Protein AF-A0A7G5SZN4-F1 (afdb_monomer_lite)

Structure (mmCIF, N/CA/C/O backbone):
data_AF-A0A7G5SZN4-F1
#
_entry.id   AF-A0A7G5SZN4-F1
#
loop_
_atom_site.group_PDB
_atom_site.id
_atom_site.type_symbol
_atom_site.label_atom_id
_atom_site.label_alt_id
_atom_site.label_comp_id
_atom_site.label_asym_id
_atom_site.label_entity_id
_atom_site.label_seq_id
_atom_site.pdbx_PDB_ins_code
_atom_site.Cartn_x
_atom_site.Cartn_y
_atom_site.Cartn_z
_atom_site.occupancy
_atom_site.B_iso_or_equiv
_atom_site.auth_seq_id
_atom_site.auth_comp_id
_atom_site.auth_asym_id
_atom_site.auth_atom_id
_atom_site.pdbx_PDB_model_num
ATOM 1 N N . SER A 1 1 ? 17.970 10.956 -17.858 1.00 65.06 1 SER A N 1
ATOM 2 C CA . SER A 1 1 ? 18.977 9.933 -18.195 1.00 65.06 1 SER A CA 1
ATOM 3 C C . SER A 1 1 ? 20.282 10.380 -17.574 1.00 65.06 1 SER A C 1
ATOM 5 O O . SER A 1 1 ? 20.604 11.542 -17.755 1.00 65.06 1 SER A O 1
ATOM 7 N N . SER A 1 2 ? 20.970 9.532 -16.807 1.00 74.62 2 SER A N 1
ATOM 8 C CA . SER A 1 2 ? 22.277 9.851 -16.200 1.00 74.62 2 SER A CA 1
ATOM 9 C C . SER A 1 2 ? 23.461 9.534 -17.122 1.00 74.62 2 SER A C 1
ATOM 11 O O . SER A 1 2 ? 24.607 9.801 -16.776 1.00 74.62 2 SER A O 1
ATOM 13 N N . TYR A 1 3 ? 23.200 8.924 -18.281 1.00 72.00 3 TYR A N 1
ATOM 14 C CA . TYR A 1 3 ? 24.235 8.591 -19.251 1.00 72.00 3 TYR A CA 1
ATOM 15 C C . TYR A 1 3 ? 24.821 9.881 -19.834 1.00 72.00 3 TYR A C 1
ATOM 17 O O . TYR A 1 3 ? 24.087 10.671 -20.426 1.00 72.00 3 TYR A O 1
ATOM 25 N N . ASN A 1 4 ? 26.129 10.071 -19.648 1.00 81.44 4 ASN A N 1
ATOM 26 C CA . ASN A 1 4 ? 26.887 11.265 -20.030 1.00 81.44 4 ASN A CA 1
ATOM 27 C C . ASN A 1 4 ? 26.459 12.575 -19.335 1.00 81.44 4 ASN A C 1
ATOM 29 O O . ASN A 1 4 ? 26.754 13.648 -19.857 1.00 81.44 4 ASN A O 1
ATOM 33 N N . ASP A 1 5 ? 25.791 12.520 -18.176 1.00 85.62 5 ASP A N 1
ATOM 34 C CA . ASP A 1 5 ? 25.550 13.729 -17.373 1.00 85.62 5 ASP A CA 1
ATOM 35 C C . ASP A 1 5 ? 26.858 14.141 -16.666 1.00 85.62 5 ASP A C 1
ATOM 37 O O . ASP A 1 5 ? 27.410 13.337 -15.910 1.00 85.62 5 ASP A O 1
ATOM 41 N N . PRO A 1 6 ? 27.393 15.353 -16.911 1.00 84.56 6 PRO A N 1
ATOM 42 C CA . PRO A 1 6 ? 28.635 15.809 -16.289 1.00 84.56 6 PRO A CA 1
ATOM 43 C C . PRO A 1 6 ? 28.465 16.187 -14.810 1.00 84.56 6 PRO A C 1
ATOM 45 O O . PRO A 1 6 ? 29.461 16.398 -14.118 1.00 84.56 6 PRO A O 1
ATOM 48 N N . ASN A 1 7 ? 27.229 16.301 -14.318 1.00 88.31 7 ASN A N 1
ATOM 49 C CA . ASN A 1 7 ? 26.959 16.656 -12.932 1.00 88.31 7 ASN A CA 1
ATOM 50 C C . ASN A 1 7 ? 26.901 15.408 -12.041 1.00 88.31 7 ASN A C 1
ATOM 52 O O . ASN A 1 7 ? 26.382 14.369 -12.460 1.00 88.31 7 ASN A O 1
ATOM 56 N N . PRO A 1 8 ? 27.353 15.499 -10.777 1.00 84.44 8 PRO A N 1
ATOM 57 C CA . PRO A 1 8 ? 27.137 14.424 -9.824 1.00 84.44 8 PRO A CA 1
ATOM 58 C C . PRO A 1 8 ? 25.629 14.182 -9.631 1.00 84.44 8 PRO A C 1
ATOM 60 O O . PRO A 1 8 ? 24.839 15.135 -9.597 1.00 84.44 8 PRO A O 1
ATOM 63 N N . PRO A 1 9 ? 25.200 12.917 -9.493 1.00 86.06 9 PRO A N 1
ATOM 64 C CA . PRO A 1 9 ? 23.789 12.596 -9.373 1.00 86.06 9 PRO A CA 1
ATOM 65 C C . PRO A 1 9 ? 23.222 13.131 -8.052 1.00 86.06 9 PRO A C 1
ATOM 67 O O . PRO A 1 9 ? 23.796 12.936 -6.984 1.00 86.06 9 PRO A O 1
ATOM 70 N N . LYS A 1 10 ? 22.052 13.778 -8.120 1.00 87.44 10 LYS A N 1
ATOM 71 C CA . LYS A 1 10 ? 21.342 14.313 -6.939 1.00 87.44 10 LYS A CA 1
ATOM 72 C C . LYS A 1 10 ? 20.727 13.224 -6.049 1.00 87.44 10 LYS A C 1
ATOM 74 O O . LYS A 1 10 ? 20.348 13.500 -4.918 1.00 87.44 10 LYS A O 1
ATOM 79 N N . ALA A 1 11 ? 20.581 12.014 -6.582 1.00 88.31 11 ALA A N 1
ATOM 80 C CA . ALA A 1 11 ? 20.027 10.843 -5.915 1.00 88.31 11 ALA A CA 1
ATOM 81 C C . ALA A 1 11 ? 20.602 9.569 -6.548 1.00 88.31 11 ALA A C 1
ATOM 83 O O . ALA A 1 11 ? 21.192 9.612 -7.628 1.00 88.31 11 ALA A O 1
ATOM 84 N N . THR A 1 12 ? 20.401 8.422 -5.904 1.00 89.06 12 THR A N 1
ATOM 85 C CA . THR A 1 12 ? 20.842 7.123 -6.422 1.00 89.06 12 THR A CA 1
ATOM 86 C C . THR A 1 12 ? 20.302 6.857 -7.831 1.00 89.06 12 THR A C 1
ATOM 88 O O . THR A 1 12 ? 19.106 6.971 -8.094 1.00 89.06 12 THR A O 1
ATOM 91 N N . ILE A 1 13 ? 21.190 6.455 -8.741 1.00 90.06 13 ILE A N 1
ATOM 92 C CA . ILE A 1 13 ? 20.840 6.084 -10.117 1.00 90.06 13 ILE A CA 1
ATOM 93 C C . ILE A 1 13 ? 20.225 4.679 -10.104 1.00 90.06 13 ILE A C 1
ATOM 95 O O . ILE A 1 13 ? 20.931 3.679 -9.975 1.00 90.06 13 ILE A O 1
ATOM 99 N N . LEU A 1 14 ? 18.902 4.591 -10.249 1.00 91.00 14 LEU A N 1
ATOM 100 C CA . LEU A 1 14 ? 18.176 3.315 -10.220 1.00 91.00 14 LEU A CA 1
ATOM 101 C C . LEU A 1 14 ? 18.198 2.581 -11.572 1.00 91.00 14 LEU A C 1
ATOM 103 O O . LEU A 1 14 ? 18.066 1.359 -11.616 1.00 91.00 14 LEU A O 1
ATOM 107 N N . GLN A 1 15 ? 18.401 3.305 -12.678 1.00 90.31 15 GLN A N 1
ATOM 108 C CA . GLN A 1 15 ? 18.272 2.801 -14.051 1.00 90.31 15 GLN A CA 1
ATOM 109 C C . GLN A 1 15 ? 19.185 1.601 -14.326 1.00 90.31 15 GLN A C 1
ATOM 111 O O . GLN A 1 15 ? 18.737 0.611 -14.897 1.00 90.31 15 GLN A O 1
ATOM 116 N N . THR A 1 16 ? 20.440 1.646 -13.872 1.00 90.25 16 THR A N 1
ATOM 117 C CA . THR A 1 16 ? 21.401 0.550 -14.069 1.00 90.25 16 THR A CA 1
ATOM 118 C C . THR A 1 16 ? 20.934 -0.739 -13.398 1.00 90.25 16 THR A C 1
ATOM 120 O O . THR A 1 16 ? 21.020 -1.811 -13.996 1.00 90.25 16 THR A O 1
ATOM 123 N N . ALA A 1 17 ? 20.399 -0.654 -12.176 1.00 92.88 17 ALA A N 1
ATOM 124 C CA . ALA A 1 17 ? 19.894 -1.820 -11.456 1.00 92.88 17 ALA A CA 1
ATOM 125 C C . ALA A 1 17 ? 18.619 -2.365 -12.110 1.00 92.88 17 ALA A C 1
ATOM 127 O O . ALA A 1 17 ? 18.483 -3.577 -12.253 1.00 92.88 17 ALA A O 1
ATOM 128 N N . ILE A 1 18 ? 17.729 -1.475 -12.557 1.00 94.88 18 ILE A N 1
ATOM 129 C CA . ILE A 1 18 ? 16.500 -1.845 -13.265 1.00 94.88 18 ILE A CA 1
ATOM 130 C C . ILE A 1 18 ? 16.830 -2.611 -14.549 1.00 94.88 18 ILE A C 1
ATOM 132 O O . ILE A 1 18 ? 16.278 -3.681 -14.770 1.00 94.88 18 ILE A O 1
ATOM 136 N N . VAL A 1 19 ? 17.762 -2.114 -15.366 1.00 93.31 19 VAL A N 1
ATOM 137 C CA . VAL A 1 19 ? 18.126 -2.757 -16.639 1.00 93.31 19 VAL A CA 1
ATOM 138 C C . VAL A 1 19 ? 18.896 -4.056 -16.414 1.00 93.31 19 VAL A C 1
ATOM 140 O O . VAL A 1 19 ? 18.513 -5.093 -16.947 1.00 93.31 19 VAL A O 1
ATOM 143 N N . SER A 1 20 ? 19.960 -4.028 -15.606 1.00 96.06 20 SER A N 1
ATOM 144 C CA . SER A 1 20 ? 20.829 -5.203 -15.419 1.00 96.06 20 SER A CA 1
ATOM 145 C C . SER A 1 20 ? 20.118 -6.378 -14.748 1.00 96.06 20 SER A C 1
ATOM 147 O O . SER A 1 20 ? 20.424 -7.526 -15.055 1.00 96.06 20 SER A O 1
ATOM 149 N N . LYS A 1 21 ? 19.151 -6.101 -13.864 1.00 96.62 21 LYS A N 1
ATOM 150 C CA . LYS A 1 21 ? 18.342 -7.121 -13.184 1.00 96.62 21 LYS A CA 1
ATOM 151 C C . LYS A 1 21 ? 16.965 -7.327 -13.820 1.00 96.62 21 LYS A C 1
ATOM 153 O O . LYS A 1 21 ? 16.172 -8.082 -13.270 1.00 96.62 21 LYS A O 1
ATOM 158 N N . GLN A 1 22 ? 16.677 -6.655 -14.938 1.00 95.69 22 GLN A N 1
ATOM 159 C CA . GLN A 1 22 ? 15.397 -6.737 -15.653 1.00 95.69 22 GLN A CA 1
ATOM 160 C C . GLN A 1 22 ? 14.177 -6.475 -14.745 1.00 95.69 22 GLN A C 1
ATOM 162 O O . GLN A 1 22 ? 13.177 -7.188 -14.785 1.00 95.69 22 GLN A O 1
ATOM 167 N N . LEU A 1 23 ? 14.265 -5.457 -13.885 1.00 97.00 23 LEU A N 1
ATOM 168 C CA . LEU A 1 23 ? 13.200 -5.114 -12.941 1.00 97.00 23 LEU A CA 1
ATOM 169 C C . LEU A 1 23 ? 12.042 -4.395 -13.645 1.00 97.00 23 LEU A C 1
ATOM 171 O O . LEU A 1 23 ? 12.247 -3.615 -14.576 1.00 97.00 23 LEU A O 1
ATOM 175 N N . LYS A 1 24 ? 10.823 -4.591 -13.132 1.00 95.81 24 LYS A N 1
ATOM 176 C CA . LYS A 1 24 ? 9.623 -3.853 -13.543 1.00 95.81 24 LYS A CA 1
ATOM 177 C C . LYS A 1 24 ? 9.296 -2.769 -12.518 1.00 95.81 24 LYS A C 1
ATOM 179 O O . LYS A 1 24 ? 9.218 -3.049 -11.326 1.00 95.81 24 LYS A O 1
ATOM 184 N N . ILE A 1 25 ? 9.062 -1.549 -12.998 1.00 94.75 25 ILE A N 1
ATOM 185 C CA . ILE A 1 25 ? 8.503 -0.451 -12.201 1.00 94.75 25 ILE A CA 1
ATOM 186 C C . ILE A 1 25 ? 7.139 -0.109 -12.779 1.00 94.75 25 ILE A C 1
ATOM 188 O O . ILE A 1 25 ? 7.027 0.214 -13.960 1.00 9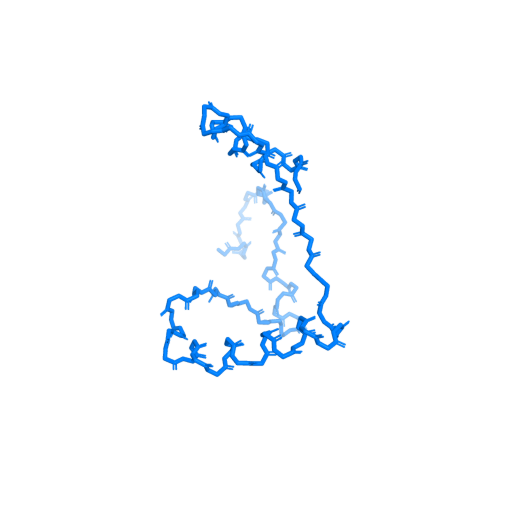4.75 25 ILE A O 1
ATOM 192 N N . GLU A 1 26 ? 6.105 -0.185 -11.948 1.00 95.88 26 GLU A N 1
ATOM 193 C CA . GLU A 1 26 ? 4.732 0.080 -12.355 1.00 95.88 26 GLU A CA 1
ATOM 194 C C . GLU A 1 26 ? 4.008 0.901 -11.291 1.00 95.88 26 GLU A C 1
ATOM 196 O O . GLU A 1 26 ? 3.995 0.548 -10.114 1.00 95.88 26 GLU A O 1
ATOM 201 N N . GLY A 1 27 ? 3.395 2.005 -11.721 1.00 96.75 27 GLY A N 1
ATOM 202 C CA . GLY A 1 27 ? 2.482 2.769 -10.882 1.00 96.75 27 GLY A CA 1
ATOM 203 C C . GLY A 1 27 ? 1.149 2.040 -10.731 1.00 96.75 27 GLY A C 1
ATOM 204 O O . GLY A 1 27 ? 0.565 1.583 -11.719 1.00 96.75 27 GLY A O 1
ATOM 205 N N . PHE A 1 28 ? 0.648 1.987 -9.501 1.00 97.06 28 PHE A N 1
ATOM 206 C CA . PHE A 1 28 ? -0.606 1.335 -9.149 1.00 97.06 28 PHE A CA 1
ATOM 207 C C . PHE A 1 28 ? -1.597 2.367 -8.601 1.00 97.06 28 PHE A C 1
ATOM 209 O O . PHE A 1 28 ? -1.300 3.066 -7.637 1.00 97.06 28 PHE A O 1
ATOM 216 N N . LEU A 1 29 ? -2.777 2.465 -9.217 1.00 97.06 29 LEU A N 1
ATOM 217 C CA . LEU A 1 29 ? -3.881 3.313 -8.766 1.00 97.06 29 LEU A CA 1
ATOM 218 C C . LEU A 1 29 ? -5.131 2.456 -8.570 1.00 97.06 29 LEU A C 1
ATOM 220 O O . LEU A 1 29 ? -5.666 1.951 -9.553 1.00 97.06 29 LEU A O 1
ATOM 224 N N . VAL A 1 30 ? -5.624 2.345 -7.333 1.00 95.88 30 VAL A N 1
ATOM 225 C CA . VAL A 1 30 ? -6.811 1.534 -6.985 1.00 95.88 30 VAL A CA 1
ATOM 226 C C . VAL A 1 30 ? -7.999 1.758 -7.940 1.00 95.88 30 VAL A C 1
ATOM 228 O O . VAL A 1 30 ? -8.549 0.761 -8.407 1.00 95.88 30 VAL A O 1
ATOM 231 N N . PRO A 1 31 ? -8.359 3.001 -8.338 1.00 97.38 31 PRO A N 1
ATOM 232 C CA . PRO A 1 31 ? -9.501 3.225 -9.228 1.00 97.38 31 PRO A CA 1
ATOM 233 C C . PRO A 1 31 ? -9.396 2.550 -10.604 1.00 97.38 31 PRO A C 1
ATOM 235 O O . PRO A 1 31 ? -10.421 2.324 -11.240 1.00 97.38 31 PRO A O 1
ATOM 238 N N . ARG A 1 32 ? -8.186 2.200 -11.074 1.00 97.88 32 ARG A N 1
ATOM 239 C CA . ARG A 1 32 ? -7.982 1.488 -12.349 1.00 97.88 32 ARG A CA 1
ATOM 240 C C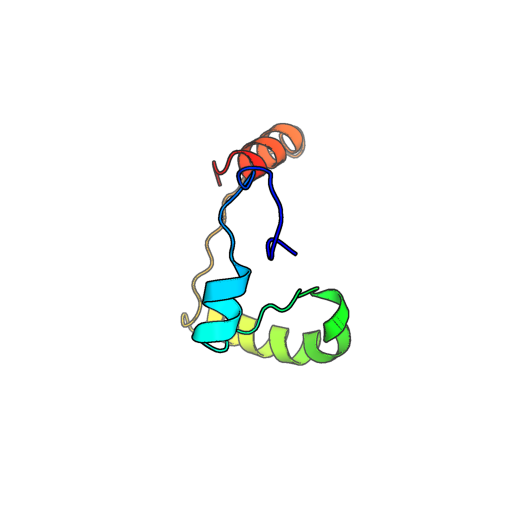 . ARG A 1 32 ? -8.631 0.094 -12.354 1.00 97.88 32 ARG A C 1
ATOM 242 O O . ARG A 1 32 ? -8.947 -0.393 -13.430 1.00 97.88 32 ARG A O 1
ATOM 249 N N . TRP A 1 33 ? -8.836 -0.519 -11.185 1.00 96.56 33 TRP A N 1
ATOM 250 C CA . TRP A 1 33 ? -9.389 -1.873 -11.019 1.00 96.56 33 TRP A CA 1
ATOM 251 C C . TRP A 1 33 ? -10.732 -1.879 -10.280 1.00 96.56 33 TRP A C 1
ATOM 253 O O . TRP A 1 33 ? -11.054 -2.826 -9.564 1.00 96.56 33 TRP A O 1
ATOM 263 N N . ALA A 1 34 ? -11.512 -0.803 -10.407 1.00 97.31 34 ALA A N 1
ATOM 264 C CA . ALA A 1 34 ? -12.810 -0.693 -9.742 1.00 97.31 34 ALA A CA 1
ATOM 265 C C . ALA A 1 34 ? -13.787 -1.822 -10.137 1.00 97.31 34 ALA A C 1
ATOM 267 O O . ALA A 1 34 ? -14.602 -2.247 -9.323 1.00 97.31 34 ALA A O 1
ATOM 268 N N . ASP A 1 35 ? -13.669 -2.352 -11.356 1.00 97.62 35 ASP A N 1
ATOM 269 C CA . ASP A 1 35 ? -14.422 -3.502 -11.870 1.00 97.62 35 ASP A CA 1
ATOM 270 C C . ASP A 1 35 ? -14.136 -4.809 -11.112 1.00 97.62 35 ASP A C 1
ATOM 272 O O . ASP A 1 35 ? -15.007 -5.672 -11.012 1.00 97.62 35 ASP A O 1
ATOM 276 N N . ARG A 1 36 ? -12.944 -4.934 -10.519 1.00 97.31 36 ARG A N 1
ATOM 277 C CA . ARG A 1 36 ? -12.534 -6.084 -9.696 1.00 97.31 36 ARG A CA 1
ATOM 278 C C . ARG A 1 36 ? -12.820 -5.913 -8.207 1.00 97.31 36 ARG A C 1
ATOM 280 O O . ARG A 1 36 ? -12.539 -6.815 -7.419 1.00 97.31 36 ARG A O 1
ATOM 287 N N . TRP A 1 37 ? -13.390 -4.781 -7.798 1.00 97.00 37 TRP A N 1
ATOM 288 C CA . TRP A 1 37 ? -13.708 -4.525 -6.395 1.00 97.00 37 TRP A CA 1
ATOM 289 C C . TRP A 1 37 ? -14.605 -5.602 -5.756 1.00 97.00 37 TRP A C 1
ATOM 291 O O . TRP A 1 37 ? -14.279 -6.037 -4.651 1.00 97.00 37 TRP A O 1
ATOM 301 N N . PRO A 1 38 ? -15.683 -6.095 -6.409 1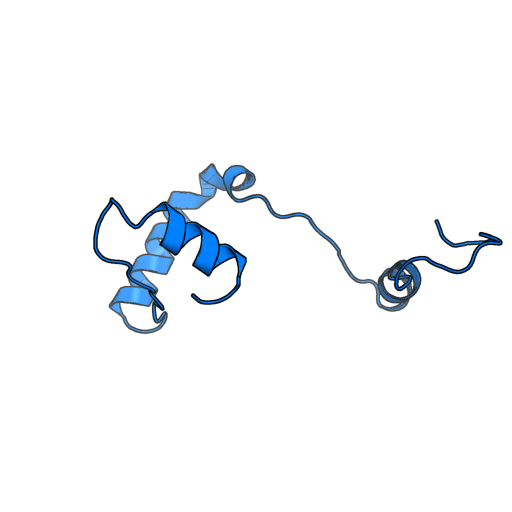.00 97.94 38 PRO A N 1
ATOM 302 C CA . PRO A 1 38 ? -16.550 -7.108 -5.801 1.00 97.94 38 PRO A CA 1
ATOM 303 C C . PRO A 1 38 ? -15.833 -8.435 -5.516 1.00 97.94 38 PRO A C 1
ATOM 305 O O . PRO A 1 38 ? -16.068 -9.043 -4.475 1.00 97.94 38 PRO A O 1
ATOM 308 N N . GLU A 1 39 ? -14.943 -8.856 -6.421 1.00 97.94 39 GLU A N 1
ATOM 309 C CA . GLU A 1 39 ? -14.093 -10.045 -6.266 1.00 97.94 39 GLU A CA 1
ATOM 310 C C . GLU A 1 39 ? -13.179 -9.883 -5.044 1.00 97.94 39 GLU A C 1
ATOM 312 O O . GLU A 1 39 ? -13.233 -10.680 -4.108 1.00 97.94 39 GLU A O 1
ATOM 317 N N . ALA A 1 40 ? -12.403 -8.795 -5.018 1.00 97.00 40 ALA A N 1
ATOM 318 C CA . ALA A 1 40 ? -11.455 -8.524 -3.944 1.00 97.00 40 ALA A CA 1
ATOM 319 C C . ALA A 1 40 ? -12.146 -8.403 -2.578 1.00 97.00 40 ALA A C 1
ATOM 321 O O . ALA A 1 40 ? -11.658 -8.937 -1.585 1.00 97.00 40 ALA A O 1
ATOM 322 N N . PHE A 1 41 ? -13.295 -7.727 -2.516 1.00 97.44 41 PHE A N 1
ATOM 323 C CA . PHE A 1 41 ? -14.034 -7.547 -1.271 1.00 97.44 41 PHE A CA 1
ATOM 324 C C . PHE A 1 41 ? -14.516 -8.882 -0.686 1.00 97.44 41 PHE A C 1
ATOM 326 O O . PHE A 1 41 ? -14.367 -9.110 0.515 1.00 97.44 41 PHE A O 1
ATOM 333 N N . ALA A 1 42 ? -15.050 -9.778 -1.524 1.00 98.19 42 ALA A N 1
ATOM 334 C CA . ALA A 1 42 ? -15.528 -11.086 -1.080 1.00 98.19 42 ALA A CA 1
ATOM 335 C C . ALA A 1 42 ? -14.398 -11.930 -0.461 1.00 98.19 42 ALA A C 1
ATOM 337 O O . ALA A 1 42 ? -14.575 -12.515 0.613 1.00 98.19 42 ALA A O 1
ATOM 338 N N . ASP A 1 43 ? -13.227 -11.943 -1.100 1.00 97.94 43 ASP A N 1
ATOM 339 C CA . ASP A 1 43 ? -12.061 -12.682 -0.615 1.00 97.94 43 ASP A CA 1
ATOM 340 C C . ASP A 1 43 ? -11.475 -12.072 0.665 1.00 97.94 43 ASP A C 1
ATOM 342 O O . ASP A 1 43 ? -11.221 -12.794 1.632 1.00 97.94 43 ASP A O 1
ATOM 346 N N . LEU A 1 44 ? -11.326 -10.743 0.721 1.00 97.62 44 LEU A N 1
ATOM 347 C CA . LEU A 1 44 ? -10.788 -10.046 1.894 1.00 97.62 44 LEU A CA 1
ATOM 348 C C . LEU A 1 44 ? -11.663 -10.257 3.136 1.00 97.62 44 LEU A C 1
ATOM 350 O O . LEU A 1 44 ? -11.138 -10.584 4.200 1.00 97.62 44 LEU A O 1
ATOM 354 N N . VAL A 1 45 ? -12.989 -10.132 3.010 1.00 97.56 45 VAL A N 1
ATOM 355 C CA . VAL A 1 45 ? -13.921 -10.380 4.125 1.00 97.56 45 VAL A CA 1
ATOM 356 C C . VAL A 1 45 ? -13.802 -11.818 4.616 1.00 97.56 45 VAL A C 1
ATOM 358 O O . VAL A 1 45 ? -13.715 -12.055 5.822 1.00 97.56 45 VAL A O 1
ATOM 361 N N . LYS A 1 46 ? -13.747 -12.787 3.696 1.00 98.25 46 LYS A N 1
ATOM 362 C CA . LYS A 1 46 ? -13.561 -14.197 4.048 1.00 98.25 46 LYS A CA 1
ATOM 363 C C . LYS A 1 46 ? -12.268 -14.406 4.838 1.00 98.25 46 LYS A C 1
ATOM 365 O O . LYS A 1 46 ? -12.307 -15.094 5.857 1.00 98.25 46 LYS A O 1
ATOM 370 N N . TRP A 1 47 ? -11.158 -13.812 4.398 1.00 98.38 47 TRP A N 1
ATOM 371 C CA . TRP A 1 47 ? -9.866 -13.931 5.078 1.00 98.38 47 TRP A CA 1
ATOM 372 C C . TRP A 1 47 ? -9.845 -13.266 6.455 1.00 98.38 47 TRP A C 1
ATOM 374 O O . TRP A 1 47 ? -9.201 -13.778 7.367 1.00 98.38 47 TRP A O 1
ATOM 384 N N . ILE A 1 48 ? -10.554 -12.151 6.633 1.00 97.50 48 ILE A N 1
ATOM 385 C CA . ILE A 1 48 ? -10.689 -11.508 7.947 1.00 97.50 48 ILE A CA 1
ATOM 386 C C . ILE A 1 48 ? -11.479 -12.419 8.892 1.00 97.50 48 ILE A C 1
ATOM 388 O O . ILE A 1 48 ? -11.012 -12.741 9.983 1.00 97.50 48 ILE A O 1
ATOM 392 N N . LEU A 1 49 ? -12.651 -12.894 8.458 1.00 97.19 49 LEU A N 1
ATOM 393 C CA . LEU A 1 49 ? -13.549 -13.697 9.296 1.00 97.19 49 LEU A CA 1
ATOM 394 C C . LEU A 1 49 ? -12.951 -15.047 9.703 1.00 97.19 49 LEU A C 1
ATOM 396 O O . LEU A 1 49 ? -13.222 -15.533 10.798 1.00 97.19 49 LEU A O 1
ATOM 400 N N . ASN A 1 50 ? -12.148 -15.664 8.836 1.00 97.38 50 ASN A N 1
ATOM 401 C CA . ASN A 1 50 ? -11.507 -16.945 9.130 1.00 97.38 50 ASN A CA 1
ATOM 402 C C . ASN A 1 50 ? -10.102 -16.808 9.753 1.00 97.38 50 ASN A C 1
ATOM 404 O O . ASN A 1 50 ? -9.439 -17.819 9.986 1.00 97.38 50 ASN A O 1
ATOM 408 N N . GLY A 1 51 ? -9.646 -15.578 10.018 1.00 96.56 51 GLY A N 1
ATOM 409 C CA . GLY A 1 51 ? -8.372 -15.288 10.675 1.00 96.56 51 GLY A CA 1
ATOM 410 C C . GLY A 1 51 ? -7.123 -15.436 9.798 1.00 96.56 51 GLY A C 1
ATOM 411 O O . GLY A 1 51 ? -6.013 -15.335 10.322 1.00 96.56 51 GLY A O 1
ATOM 412 N N . GLN A 1 52 ? -7.267 -15.658 8.487 1.00 97.69 52 GLN A N 1
ATOM 413 C CA . GLN A 1 52 ? -6.144 -15.653 7.540 1.00 97.69 52 GLN A CA 1
ATOM 414 C C . GLN A 1 52 ? -5.559 -14.248 7.334 1.00 97.69 52 GLN A C 1
ATOM 416 O O . GLN A 1 52 ? -4.370 -14.121 7.045 1.00 97.69 52 GLN A O 1
ATOM 421 N N . LEU A 1 53 ? -6.374 -13.204 7.506 1.00 97.31 53 LEU A N 1
ATOM 422 C CA . LEU A 1 53 ? -5.972 -11.803 7.446 1.00 97.31 53 LEU A CA 1
ATOM 423 C C . LEU A 1 53 ? -6.270 -11.123 8.788 1.00 97.31 53 LEU A C 1
ATOM 425 O O . LEU A 1 53 ? -7.417 -11.072 9.223 1.00 97.31 53 LEU A O 1
ATOM 429 N N . LYS A 1 54 ? -5.234 -10.590 9.445 1.00 95.50 54 LYS A N 1
ATOM 430 C CA . LYS A 1 54 ? -5.369 -9.802 10.680 1.00 95.50 54 LYS A CA 1
ATOM 431 C C . LYS A 1 54 ? -5.368 -8.317 10.342 1.00 95.50 54 LYS A C 1
ATOM 433 O O . LYS A 1 54 ? -4.442 -7.854 9.678 1.00 95.50 54 LYS A O 1
ATOM 438 N N . THR A 1 55 ? -6.369 -7.583 10.813 1.00 93.06 55 THR A N 1
ATOM 439 C CA . THR A 1 55 ? -6.421 -6.125 10.678 1.00 93.06 55 THR A CA 1
ATOM 440 C C . THR A 1 55 ? -5.586 -5.467 11.775 1.00 93.06 55 THR A C 1
ATOM 442 O O . THR A 1 55 ? -5.542 -5.938 12.912 1.00 93.06 55 THR A O 1
ATOM 445 N N . GLN A 1 56 ? -4.874 -4.402 11.416 1.00 93.12 56 GLN A N 1
ATOM 446 C CA . GLN A 1 56 ? -4.228 -3.499 12.364 1.00 93.12 56 GLN A CA 1
ATOM 447 C C . GLN A 1 56 ? -4.893 -2.144 12.200 1.00 93.12 56 GLN A C 1
ATOM 449 O O . GLN A 1 56 ? -4.961 -1.620 11.089 1.00 93.12 56 GLN A O 1
ATOM 454 N N . GLU A 1 57 ? -5.423 -1.619 13.294 1.00 93.50 57 GLU A N 1
ATOM 455 C CA . GLU A 1 57 ? -6.187 -0.382 13.303 1.00 93.50 57 GLU A CA 1
ATOM 456 C C . GLU A 1 57 ? -5.618 0.521 14.391 1.00 93.50 57 GLU A C 1
ATOM 458 O O . GLU A 1 57 ? -5.475 0.108 15.543 1.00 93.50 57 GLU A O 1
ATOM 463 N N . HIS A 1 58 ? -5.295 1.756 14.016 1.00 94.12 58 HIS A N 1
ATOM 464 C CA . HIS A 1 58 ? -5.048 2.837 14.957 1.00 94.12 58 HIS A CA 1
ATOM 465 C C . HIS A 1 58 ? -6.327 3.672 15.053 1.00 94.12 58 HIS A C 1
ATOM 467 O O . HIS A 1 58 ? -6.810 4.181 14.040 1.00 94.12 58 HIS A O 1
ATOM 473 N N . VAL A 1 59 ? -6.889 3.804 16.257 1.00 94.50 59 VAL A N 1
ATOM 474 C CA . VAL A 1 59 ? -8.162 4.502 16.478 1.00 94.50 59 VAL A CA 1
ATOM 475 C C . VAL A 1 59 ? -7.924 5.778 17.273 1.00 94.50 59 VAL A C 1
ATOM 477 O O . VAL A 1 59 ? -7.505 5.734 18.428 1.00 94.50 59 VAL A O 1
ATOM 480 N N . THR A 1 60 ? -8.248 6.920 16.667 1.00 95.12 60 THR A N 1
ATOM 481 C CA . THR A 1 60 ? -8.294 8.213 17.355 1.00 95.12 60 THR A CA 1
ATOM 482 C C . THR A 1 60 ? -9.742 8.561 17.687 1.00 95.12 60 THR A C 1
ATOM 484 O O . THR A 1 60 ? -10.569 8.747 16.796 1.00 95.12 60 THR A O 1
ATOM 487 N N . GLU A 1 61 ? -10.060 8.645 18.978 1.00 95.88 61 GLU A N 1
ATOM 488 C CA . GLU A 1 61 ? -11.406 8.987 19.444 1.00 95.88 61 GLU A CA 1
ATOM 489 C C . GLU A 1 61 ? -11.645 10.502 19.440 1.00 95.88 61 GLU A C 1
ATOM 491 O O . GLU A 1 61 ? -10.856 11.260 20.020 1.00 95.88 61 GLU A O 1
ATOM 496 N N . GLY A 1 62 ? -12.774 10.909 18.850 1.00 96.69 62 GLY A N 1
ATOM 497 C CA . GLY A 1 62 ? -13.220 12.302 18.769 1.00 96.69 62 GLY A CA 1
ATOM 498 C C . GLY A 1 62 ? -13.003 12.918 17.385 1.00 96.69 62 GLY A C 1
ATOM 499 O O . GLY A 1 62 ? -11.896 12.915 16.851 1.00 96.69 62 GLY A O 1
ATOM 500 N N . PHE A 1 63 ? -14.064 13.468 16.789 1.00 95.50 63 PHE A N 1
ATOM 501 C CA . PHE A 1 63 ? -14.001 14.100 15.461 1.00 95.50 63 PHE A CA 1
ATOM 502 C C . PHE A 1 63 ? -13.116 15.355 15.467 1.00 95.50 63 PHE A C 1
ATOM 504 O O . PHE A 1 63 ? -12.424 15.661 14.499 1.00 95.50 63 PHE A O 1
ATOM 511 N N . GLU A 1 64 ? -13.094 16.063 16.590 1.00 97.12 64 GLU A N 1
ATOM 512 C CA . GLU A 1 64 ? -12.251 17.225 16.849 1.00 97.12 64 GLU A CA 1
ATOM 513 C C . GLU A 1 64 ? -10.749 16.933 16.711 1.00 97.12 64 GLU A C 1
ATOM 515 O O . GLU A 1 64 ? -9.982 17.850 16.429 1.00 97.12 64 GLU A O 1
ATOM 520 N N . LYS A 1 65 ? -10.335 15.663 16.830 1.00 96.25 65 LYS A N 1
ATOM 521 C CA . LYS A 1 65 ? -8.936 15.228 16.701 1.00 96.25 65 LYS A CA 1
ATOM 522 C C . LYS A 1 65 ? -8.547 14.787 15.291 1.00 96.25 65 LYS A C 1
ATOM 524 O O . LYS A 1 65 ? -7.454 14.263 15.107 1.00 96.25 65 LYS A O 1
ATOM 529 N N . ILE A 1 66 ? -9.398 14.995 14.280 1.00 96.31 66 ILE A N 1
ATOM 530 C CA . ILE A 1 66 ? -9.084 14.615 12.890 1.00 96.31 66 ILE A CA 1
ATOM 531 C C . ILE A 1 66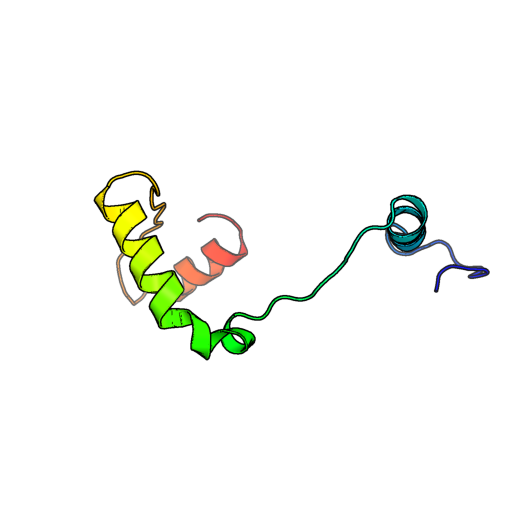 ? -7.764 15.218 12.413 1.00 96.31 66 ILE A C 1
ATOM 533 O O . ILE A 1 66 ? -7.006 14.546 11.717 1.00 96.31 66 ILE A O 1
ATOM 537 N N . PHE A 1 67 ? -7.489 16.473 12.775 1.00 96.50 67 PHE A N 1
ATOM 538 C CA 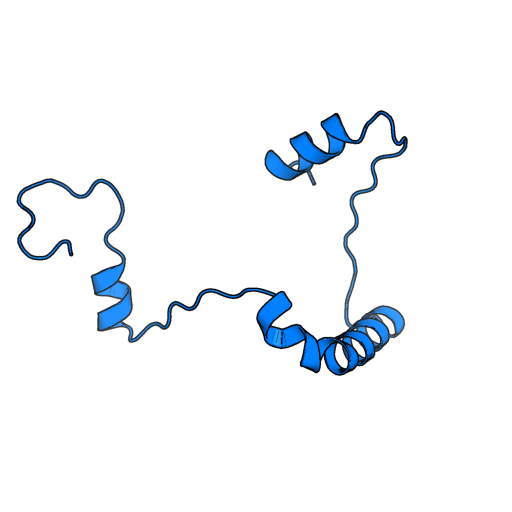. PHE A 1 67 ? -6.246 17.126 12.379 1.00 96.50 67 PHE A CA 1
ATOM 539 C C . PHE A 1 67 ? -5.032 16.400 12.965 1.00 96.50 67 PHE A C 1
ATOM 541 O O . PHE A 1 67 ? -4.123 16.038 12.222 1.00 96.50 67 PHE A O 1
ATOM 548 N N . ASP A 1 68 ? -5.065 16.120 14.265 1.00 95.31 68 ASP A N 1
ATOM 549 C CA . ASP A 1 68 ? -3.985 15.422 14.961 1.00 95.31 68 ASP A CA 1
ATOM 550 C C . ASP A 1 68 ? -3.808 13.997 14.416 1.00 95.31 68 ASP A C 1
ATOM 552 O O . ASP A 1 68 ? -2.690 13.597 14.104 1.00 95.31 68 ASP A O 1
ATOM 556 N N . ALA A 1 69 ? -4.907 13.265 14.194 1.00 96.19 69 ALA A N 1
ATOM 557 C CA . ALA A 1 69 ? -4.884 11.923 13.606 1.00 96.19 69 ALA A CA 1
ATOM 558 C C . ALA A 1 69 ? -4.259 11.913 12.200 1.00 96.19 69 ALA A C 1
ATOM 560 O O . ALA A 1 69 ? -3.476 11.023 11.859 1.00 96.19 69 ALA A O 1
ATOM 561 N N . PHE A 1 70 ? -4.588 12.914 11.377 1.00 95.75 70 PHE A N 1
ATOM 562 C CA . PHE A 1 70 ? -4.044 13.055 10.029 1.00 95.75 70 PHE A CA 1
ATOM 563 C C . PHE A 1 70 ? -2.555 13.415 10.043 1.00 95.75 70 PHE A C 1
ATOM 565 O O . PHE A 1 70 ? -1.780 12.855 9.267 1.00 95.75 70 PHE A O 1
ATOM 572 N N . VAL A 1 71 ? -2.135 14.320 10.931 1.00 96.75 71 VAL A N 1
ATOM 573 C CA . VAL A 1 71 ? -0.719 14.675 11.095 1.00 96.75 71 VAL A CA 1
ATOM 574 C C . VAL A 1 71 ? 0.084 13.476 11.599 1.00 96.75 71 VAL A C 1
ATOM 576 O O . VAL A 1 71 ? 1.121 13.172 11.010 1.00 96.75 71 VAL A O 1
ATOM 579 N N . GLY A 1 72 ? -0.419 12.747 12.599 1.00 95.81 72 GLY A N 1
ATOM 580 C CA . GLY A 1 72 ? 0.213 11.525 13.106 1.00 95.81 72 GLY A CA 1
ATOM 581 C C . GLY A 1 72 ? 0.376 10.454 12.023 1.00 95.81 72 GLY A C 1
ATOM 582 O O . GLY A 1 72 ? 1.454 9.877 11.872 1.00 95.81 72 GLY A O 1
ATOM 583 N N . MET A 1 73 ? -0.636 10.269 11.163 1.00 95.81 73 MET A N 1
ATOM 584 C CA . MET A 1 73 ? -0.556 9.365 10.005 1.00 95.81 73 MET A CA 1
ATOM 585 C C . MET A 1 73 ? 0.600 9.735 9.064 1.00 95.81 73 MET A C 1
ATOM 587 O O . MET A 1 73 ? 1.316 8.857 8.587 1.00 95.81 73 MET A O 1
ATOM 591 N N . LEU A 1 74 ? 0.797 11.028 8.789 1.00 95.69 74 LEU A N 1
ATOM 592 C CA . LEU A 1 74 ? 1.878 11.502 7.919 1.00 95.69 74 LEU A CA 1
ATOM 593 C C . LEU A 1 74 ? 3.256 11.454 8.597 1.00 95.69 74 LEU A C 1
ATOM 595 O O . LEU A 1 74 ? 4.265 11.318 7.905 1.00 95.69 74 LEU A O 1
ATOM 599 N N . ALA A 1 75 ? 3.299 11.556 9.926 1.00 95.88 75 ALA A N 1
ATOM 600 C CA . ALA A 1 75 ? 4.514 11.443 10.729 1.00 95.88 75 ALA A CA 1
ATOM 601 C C . ALA A 1 75 ? 4.956 9.983 10.967 1.00 95.88 75 ALA A C 1
ATOM 603 O O . ALA A 1 75 ? 6.080 9.756 11.414 1.00 95.88 75 ALA A O 1
ATOM 604 N N . GLY A 1 76 ? 4.112 9.000 10.626 1.00 92.62 76 GLY A N 1
ATOM 605 C CA . GLY A 1 76 ? 4.383 7.576 10.850 1.00 92.62 76 GLY A CA 1
ATOM 606 C C . GLY A 1 76 ? 4.137 7.129 12.293 1.00 92.62 76 GLY A C 1
ATOM 607 O O . GLY A 1 76 ? 4.77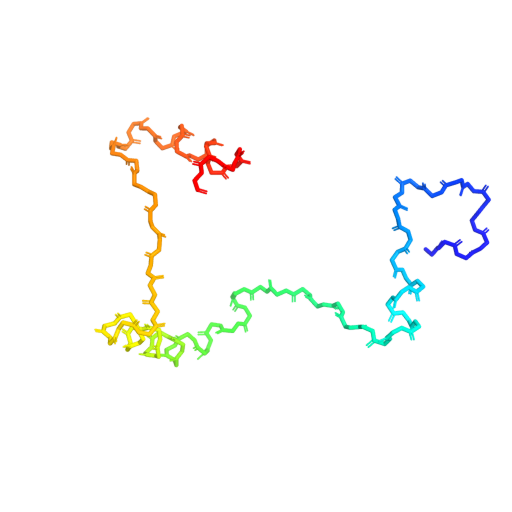0 6.185 12.756 1.00 92.62 76 GLY A O 1
ATOM 608 N N . GLU A 1 77 ? 3.253 7.825 13.010 1.00 90.88 77 GLU A N 1
ATOM 609 C CA . GLU A 1 77 ? 2.874 7.519 14.397 1.00 90.88 77 GLU A CA 1
ATOM 610 C C . GLU A 1 77 ? 1.773 6.444 14.497 1.00 90.88 77 GLU A C 1
ATOM 612 O O . GLU A 1 77 ? 1.488 5.959 15.595 1.00 90.88 77 GLU A O 1
ATOM 617 N N . ASN A 1 78 ? 1.187 6.061 13.354 1.00 76.75 78 ASN A N 1
ATOM 618 C CA . ASN A 1 78 ? 0.085 5.102 13.222 1.00 76.75 78 ASN A CA 1
ATOM 619 C C . ASN A 1 78 ? 0.528 3.784 12.584 1.00 76.75 78 ASN A C 1
ATOM 621 O O . ASN A 1 78 ? 1.323 3.832 11.616 1.00 76.75 78 ASN A O 1
#

Organism: Dioryctria abietella (NCBI:txid305662)

Secondary structure (DSSP, 8-state):
--TT--SPPSS---HHHHHHTT-------GGGGGGGHHHHHHHHHHHHHTTSS---------GGGHHHHHHHHHHT--

Sequence (78 aa):
SSYNDPNPPKATILQTAIVSKQLKIEGFLVPRWADRWPEAFADLVKWILNGQLKTQEHVTEGFEKIFDAFVGMLAGEN

InterPro domains:
  IPR045010 Medium-chain dehydrogenase/reductase [PTHR43205] (1-78)

Foldseek 3Di:
DCVPDPDDDPDDDCVVVCVVVVNDDDDDDPVVVPVCVVVVVVVVVVCPVVVVDDDDDDDDPDPVCPVVVVVCVVVVVD

pLDDT: mean 93.48, std 6.27, range [65.06, 98.38]

Radius of gyration: 20.9 Å; chains: 1; bounding box: 45×34×40 Å